Protein AF-A0A183PYB8-F1 (afdb_monomer)

Sequence (81 aa):
MKQRYDTTKKLAGIYSKLDRLVNNKEDELITEIQQRRKRRVEYFGELLNRPVPMNPSDNEAAHTDLPINVNPTTTEEIRMV

Solvent-accessible surface area (backbone atoms only — not comparable to full-atom values): 5030 Å² total; per-residue (Å²): 119,66,68,61,54,56,50,53,54,52,50,54,59,50,52,57,52,50,52,57,53,49,52,57,49,50,55,52,51,50,53,51,53,51,54,53,47,51,55,48,54,55,53,50,50,55,61,70,69,47,73,80,66,91,60,76,76,86,66,72,70,73,72,81,79,61,82,75,81,78,57,71,69,67,63,54,63,69,67,75,114

Radius of gyration: 30.63 Å; Cα contacts (8 Å, |Δi|>4): 0; chains: 1; bounding box: 58×49×69 Å

Secondary structure (DSSP, 8-state):
-HHHHHHHHHHHHHHHHHHHHHHHHHHHHHHHHHHHHHHHHHHHHHHHHSPPPSSPP------TTS-----THHHHHHH--

Structure (mmCIF, N/CA/C/O backbone):
data_AF-A0A183PYB8-F1
#
_entry.id   AF-A0A183PYB8-F1
#
loop_
_atom_site.group_PDB
_atom_site.id
_atom_site.type_symbol
_atom_site.label_atom_id
_atom_site.label_alt_id
_atom_site.label_comp_id
_atom_site.label_asym_id
_atom_site.label_entity_id
_atom_site.label_seq_id
_atom_site.pdbx_PDB_ins_code
_atom_site.Cartn_x
_atom_site.Cartn_y
_atom_site.Cartn_z
_atom_site.occupancy
_atom_site.B_iso_or_equiv
_atom_site.auth_seq_id
_atom_site.auth_comp_id
_atom_site.auth_asym_id
_atom_site.auth_atom_id
_atom_site.pdbx_PDB_model_num
ATOM 1 N N . MET A 1 1 ? -27.774 -2.939 41.368 1.00 67.00 1 MET A N 1
ATOM 2 C CA . MET A 1 1 ? -28.170 -2.721 39.953 1.00 67.00 1 MET A CA 1
ATOM 3 C C . MET A 1 1 ? -27.372 -1.620 39.251 1.00 67.00 1 MET A C 1
ATOM 5 O O . MET A 1 1 ? -26.905 -1.862 38.148 1.00 67.00 1 MET A O 1
ATOM 9 N N . LYS A 1 2 ? -27.158 -0.448 39.870 1.00 81.00 2 LYS A N 1
ATOM 10 C CA . LYS A 1 2 ? -26.520 0.720 39.224 1.00 81.00 2 LYS A CA 1
ATOM 11 C C . LYS A 1 2 ? -25.079 0.491 38.722 1.00 81.00 2 LYS A C 1
ATOM 13 O O . LYS A 1 2 ? -24.765 0.837 37.594 1.00 81.00 2 LYS A O 1
ATOM 18 N N . GLN A 1 3 ? -24.253 -0.221 39.493 1.00 87.12 3 GLN A N 1
ATOM 19 C CA . GLN A 1 3 ? -22.844 -0.485 39.158 1.00 87.12 3 GLN A CA 1
ATOM 20 C C . GLN A 1 3 ? -22.642 -1.182 37.802 1.00 87.12 3 GLN A C 1
ATOM 22 O O . GLN A 1 3 ? -21.717 -0.848 37.064 1.00 87.12 3 GLN A O 1
ATOM 27 N N . ARG A 1 4 ? -23.511 -2.141 37.450 1.00 86.69 4 ARG A N 1
ATOM 28 C CA . ARG A 1 4 ? -23.434 -2.829 36.152 1.00 86.69 4 ARG A CA 1
ATOM 29 C C . ARG A 1 4 ? -23.731 -1.862 35.007 1.00 86.69 4 ARG A C 1
ATOM 31 O O . ARG A 1 4 ? -22.955 -1.801 34.063 1.00 86.69 4 ARG A O 1
ATOM 38 N N . TYR A 1 5 ? -24.785 -1.056 35.140 1.00 89.56 5 TYR A N 1
ATOM 39 C CA . TYR A 1 5 ? -25.155 -0.040 34.152 1.00 89.56 5 TYR A CA 1
ATOM 40 C C . TYR A 1 5 ? -24.047 1.004 33.947 1.00 89.56 5 TYR A C 1
ATOM 42 O O . TYR A 1 5 ? -23.684 1.304 32.810 1.00 89.56 5 TYR A O 1
ATOM 50 N N . ASP A 1 6 ? -23.447 1.493 35.035 1.00 90.62 6 ASP A N 1
ATOM 51 C CA . ASP A 1 6 ? -22.364 2.480 34.972 1.00 90.62 6 ASP A CA 1
ATOM 52 C C . ASP A 1 6 ? -21.107 1.901 34.294 1.00 90.62 6 ASP A C 1
ATOM 54 O O . ASP A 1 6 ? -20.452 2.574 33.494 1.00 90.62 6 ASP A O 1
ATOM 58 N N . THR A 1 7 ? -20.813 0.619 34.542 1.00 92.88 7 THR A N 1
ATOM 59 C CA . THR A 1 7 ? -19.694 -0.094 33.904 1.00 92.88 7 THR A CA 1
ATOM 60 C C . THR A 1 7 ? -19.938 -0.281 32.405 1.00 92.88 7 THR A C 1
ATOM 62 O O . THR A 1 7 ? -19.065 0.037 31.597 1.00 92.88 7 THR A O 1
ATOM 65 N N . THR A 1 8 ? -21.138 -0.716 32.007 1.00 92.06 8 THR A N 1
ATOM 66 C CA . THR A 1 8 ? -21.501 -0.890 30.591 1.00 92.06 8 THR A CA 1
ATOM 67 C C . THR A 1 8 ? -21.491 0.441 29.837 1.00 92.06 8 THR A C 1
ATOM 69 O 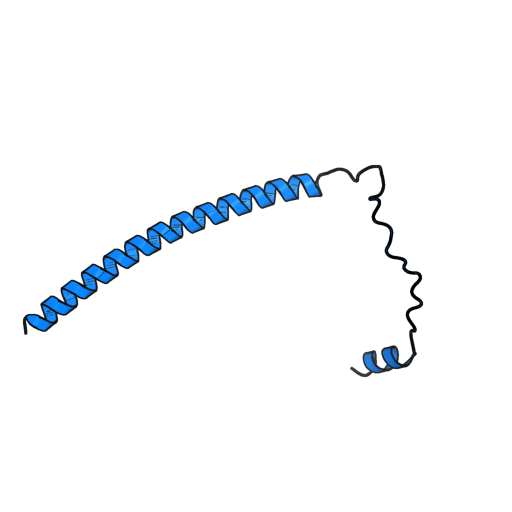O . THR A 1 8 ? -20.959 0.512 28.731 1.00 92.06 8 THR A O 1
ATOM 72 N N . LYS A 1 9 ? -21.991 1.525 30.447 1.00 92.31 9 LYS A N 1
ATOM 73 C CA . LYS A 1 9 ? -21.968 2.871 29.855 1.00 92.31 9 LYS A CA 1
ATOM 74 C C . LYS A 1 9 ? -20.540 3.384 29.641 1.00 92.31 9 LYS A C 1
ATOM 76 O O . LYS A 1 9 ? -20.255 3.990 28.608 1.00 92.31 9 LYS A O 1
ATOM 81 N N . LYS A 1 10 ? -19.628 3.114 30.583 1.00 94.19 10 LYS A N 1
ATOM 82 C CA . LYS A 1 10 ? -18.205 3.459 30.445 1.00 94.19 10 LYS A CA 1
ATOM 83 C C . LYS A 1 10 ? -17.543 2.678 29.307 1.00 94.19 10 LYS A C 1
ATOM 85 O O . LYS A 1 10 ? -16.831 3.283 28.512 1.00 94.19 10 LYS A O 1
ATOM 90 N N . LEU A 1 11 ? -17.804 1.372 29.203 1.00 91.25 11 LEU A N 1
ATOM 91 C CA . LEU A 1 11 ? -17.270 0.534 28.123 1.00 91.25 11 LEU A CA 1
ATOM 92 C C . LEU A 1 11 ? -17.778 0.990 26.750 1.00 91.25 11 LEU A C 1
ATOM 94 O O . LEU A 1 11 ? -16.969 1.197 25.850 1.00 91.25 11 LEU A O 1
ATOM 98 N N . ALA A 1 12 ? -19.081 1.245 26.608 1.00 90.19 12 ALA A N 1
ATOM 99 C CA . ALA A 1 12 ? -19.666 1.741 25.360 1.00 90.19 12 ALA A CA 1
ATOM 100 C C . ALA A 1 12 ? -19.032 3.068 24.898 1.00 90.19 12 ALA A C 1
ATOM 102 O O . ALA A 1 12 ? -18.750 3.247 23.715 1.00 90.19 12 ALA A O 1
ATOM 103 N N . GLY A 1 13 ? -18.736 3.977 25.834 1.00 91.19 13 GLY A N 1
ATOM 104 C CA . GLY A 1 13 ? -18.046 5.235 25.534 1.00 91.19 13 GLY A CA 1
ATOM 105 C C . GLY A 1 13 ? -16.560 5.092 25.173 1.00 91.19 13 GLY A C 1
ATOM 106 O O . GLY A 1 13 ? -16.005 5.997 24.554 1.00 91.19 13 GLY A O 1
ATOM 107 N N . ILE A 1 14 ? -15.897 3.997 25.562 1.00 93.62 14 ILE A N 1
ATOM 108 C CA . ILE A 1 14 ? -14.517 3.690 25.145 1.00 93.62 14 ILE A CA 1
ATOM 109 C C . ILE A 1 14 ? -14.528 3.108 23.730 1.00 93.62 14 ILE A C 1
ATOM 111 O O . ILE A 1 14 ? -13.779 3.582 22.877 1.00 93.62 14 ILE A O 1
ATOM 115 N N . TYR A 1 15 ? -15.411 2.140 23.468 1.00 83.88 15 TYR A N 1
ATOM 11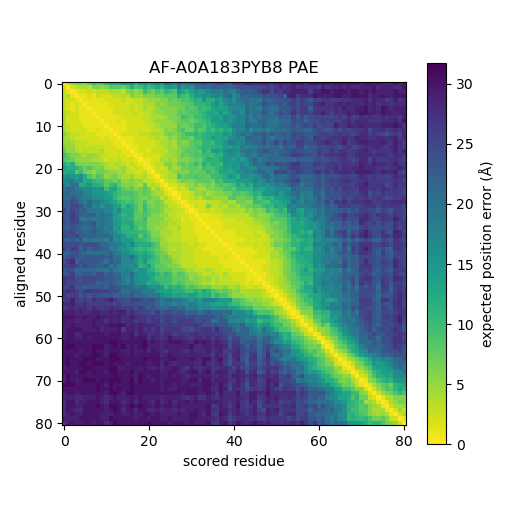6 C CA . TYR A 1 15 ? -15.538 1.520 22.148 1.00 83.88 15 TYR A CA 1
ATOM 117 C C . TYR A 1 15 ? -15.898 2.541 21.065 1.00 83.88 15 TYR A C 1
ATOM 119 O O . TYR A 1 15 ? -15.247 2.558 20.028 1.00 83.88 15 TYR A O 1
ATOM 127 N N . SER A 1 16 ? -16.831 3.464 21.324 1.00 82.56 16 SER A N 1
ATOM 128 C CA . SER A 1 16 ? -17.199 4.489 20.332 1.00 82.56 16 SER A CA 1
ATOM 129 C C . SER A 1 16 ? -16.060 5.454 19.980 1.00 82.56 16 SER A C 1
ATOM 131 O O . SER A 1 16 ? -15.984 5.950 18.858 1.00 82.56 16 SER A O 1
ATOM 133 N N . LYS A 1 17 ? -15.143 5.724 20.919 1.00 86.19 17 LYS A N 1
ATOM 134 C CA . LYS A 1 17 ? -13.955 6.555 20.665 1.00 86.19 17 LYS A CA 1
ATOM 135 C C . LYS A 1 17 ? -12.902 5.815 19.853 1.00 86.19 17 LYS A C 1
ATOM 137 O O . LYS A 1 17 ? -12.280 6.427 18.989 1.00 86.19 17 LYS A O 1
ATOM 142 N N . LEU A 1 18 ? -12.690 4.533 20.154 1.00 83.12 18 LEU A N 1
ATOM 143 C CA . LEU A 1 18 ? -11.763 3.689 19.405 1.00 83.12 18 LEU A CA 1
ATOM 144 C C . LEU A 1 18 ? -12.236 3.516 17.965 1.00 83.12 18 LEU A C 1
ATOM 146 O O . LEU A 1 18 ? -11.440 3.720 17.061 1.00 83.12 18 LEU A O 1
ATOM 150 N N . ASP A 1 19 ? -13.524 3.252 17.761 1.00 76.88 19 ASP A N 1
ATOM 151 C CA . ASP A 1 19 ? -14.129 3.103 16.436 1.00 76.88 19 ASP A CA 1
ATOM 152 C C . ASP A 1 19 ? -13.928 4.366 15.579 1.00 76.88 19 ASP A C 1
ATOM 154 O O . ASP A 1 19 ? -13.397 4.315 14.472 1.00 76.88 19 ASP A O 1
ATOM 158 N N . ARG A 1 20 ? -14.189 5.550 16.151 1.00 78.88 20 ARG A N 1
ATOM 159 C CA . ARG A 1 20 ? -13.941 6.831 15.467 1.00 78.88 20 ARG A CA 1
ATOM 160 C C . ARG A 1 20 ? -12.457 7.083 15.165 1.00 78.88 20 ARG A C 1
ATOM 162 O O . ARG A 1 20 ? -12.142 7.711 14.162 1.00 78.88 20 ARG A O 1
ATOM 169 N N . LEU A 1 21 ? -11.547 6.631 16.031 1.00 75.38 21 LEU A N 1
ATOM 170 C CA . LEU A 1 21 ? -10.101 6.755 15.816 1.00 75.38 21 LEU A CA 1
ATOM 171 C C . LEU A 1 21 ? -9.595 5.784 14.740 1.00 75.38 21 LEU A C 1
ATOM 173 O O . LEU A 1 21 ? -8.689 6.142 13.992 1.00 75.38 21 LEU A O 1
ATOM 177 N N . VAL A 1 22 ? -10.151 4.574 14.680 1.00 72.25 22 VAL A N 1
ATOM 178 C CA . VAL A 1 22 ? -9.825 3.556 13.672 1.00 72.25 22 VAL A CA 1
ATOM 179 C C . VAL A 1 22 ? -10.267 4.029 12.293 1.00 72.25 22 VAL A C 1
ATOM 181 O O . VAL A 1 22 ? -9.430 4.077 11.399 1.00 72.25 22 VAL A O 1
ATOM 184 N N . ASN A 1 23 ? -11.506 4.506 12.157 1.00 72.25 23 ASN A N 1
ATOM 185 C CA . ASN A 1 23 ? -12.032 5.000 10.880 1.00 72.25 23 ASN A CA 1
ATOM 186 C C . ASN A 1 23 ? -11.213 6.186 10.335 1.00 72.25 23 ASN A C 1
ATOM 188 O O . ASN A 1 23 ? -10.849 6.204 9.165 1.00 72.25 23 ASN A O 1
ATOM 192 N N . ASN A 1 24 ? -10.810 7.128 11.199 1.00 69.56 24 ASN A N 1
ATOM 193 C CA . ASN A 1 24 ? -9.951 8.248 10.791 1.00 69.56 24 ASN A CA 1
ATOM 194 C C . ASN A 1 24 ? -8.583 7.791 10.247 1.00 69.56 24 ASN A C 1
ATOM 196 O O . ASN A 1 24 ? -8.048 8.409 9.330 1.00 69.56 24 ASN A O 1
ATOM 200 N N . LYS A 1 25 ? -8.003 6.732 10.828 1.00 77.81 25 LYS A N 1
ATOM 201 C CA . LYS A 1 25 ? -6.737 6.153 10.355 1.00 77.81 25 LYS A CA 1
ATOM 202 C C . LYS A 1 25 ? -6.929 5.349 9.079 1.00 77.81 25 LYS A C 1
ATOM 204 O O . LYS A 1 25 ? -6.025 5.301 8.259 1.00 77.81 25 LYS A O 1
ATOM 209 N N . GLU A 1 26 ? -8.076 4.702 8.926 1.00 76.12 26 GLU A N 1
ATOM 210 C CA . GLU A 1 26 ? -8.408 3.926 7.738 1.00 76.12 26 GLU A CA 1
ATOM 211 C C . GLU A 1 26 ? -8.542 4.835 6.513 1.00 76.12 26 GLU A C 1
ATOM 213 O O . GLU A 1 26 ? -7.928 4.551 5.490 1.00 76.12 26 GLU A O 1
ATOM 218 N N . ASP A 1 27 ? -9.197 5.992 6.643 1.00 73.50 27 ASP A N 1
ATOM 219 C CA . ASP A 1 27 ? -9.284 6.994 5.571 1.00 73.50 27 ASP A CA 1
ATOM 220 C C . ASP A 1 27 ? -7.909 7.587 5.196 1.00 73.50 27 ASP A C 1
ATOM 222 O O . ASP A 1 27 ? -7.578 7.749 4.015 1.00 73.50 27 ASP A O 1
ATOM 226 N N . GLU A 1 28 ? -7.057 7.868 6.187 1.00 81.38 28 GLU A N 1
ATOM 227 C CA . GLU A 1 28 ? -5.675 8.320 5.966 1.00 81.38 28 GLU A CA 1
ATOM 228 C C . GLU A 1 28 ? -4.841 7.246 5.242 1.00 81.38 28 GLU A C 1
ATOM 230 O O . GLU A 1 28 ? -4.156 7.517 4.254 1.00 81.38 28 GLU A O 1
ATOM 235 N N . LEU A 1 29 ? -4.973 5.989 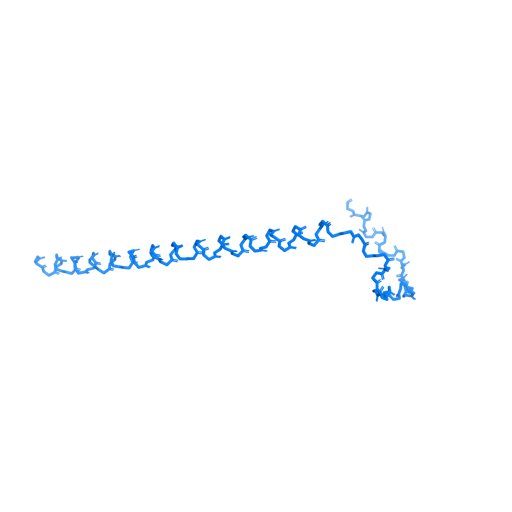5.657 1.00 80.44 29 LEU A N 1
ATOM 236 C CA . LEU A 1 29 ? -4.256 4.861 5.070 1.00 80.44 29 LEU A CA 1
ATOM 237 C C . LEU A 1 29 ? -4.767 4.542 3.651 1.00 80.44 29 LEU A C 1
ATOM 239 O O . LEU A 1 29 ? -3.975 4.238 2.755 1.00 80.44 29 LEU A O 1
ATOM 243 N N . ILE A 1 30 ? -6.073 4.694 3.399 1.00 76.94 30 ILE A N 1
ATOM 244 C CA . ILE A 1 30 ? -6.679 4.587 2.064 1.00 76.94 30 ILE A CA 1
ATOM 245 C C . ILE A 1 30 ? -6.116 5.671 1.140 1.00 76.94 30 ILE A C 1
ATOM 247 O O . ILE A 1 30 ? -5.719 5.369 0.009 1.00 76.94 30 ILE A O 1
ATOM 251 N N . THR A 1 31 ? -6.043 6.921 1.601 1.00 84.88 31 THR A N 1
ATOM 252 C CA . THR A 1 31 ? -5.514 8.026 0.786 1.00 84.88 31 THR A CA 1
ATOM 253 C C . THR A 1 31 ? -4.020 7.868 0.483 1.00 84.88 31 THR A C 1
ATOM 255 O O . THR A 1 31 ? -3.614 8.077 -0.665 1.00 84.88 31 THR A O 1
ATOM 258 N N . GLU A 1 32 ? -3.209 7.394 1.433 1.00 85.38 32 GLU A N 1
ATOM 259 C CA . GLU A 1 32 ? -1.787 7.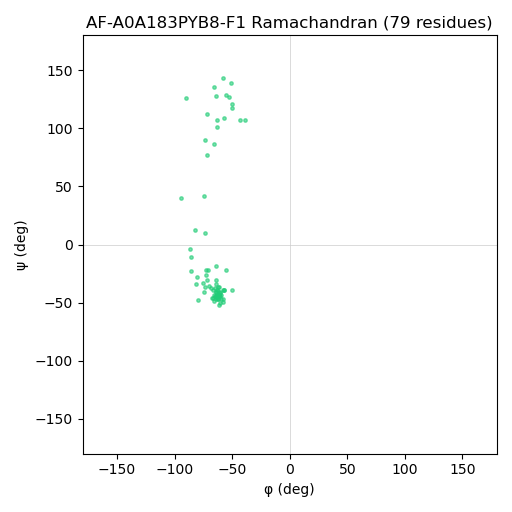092 1.214 1.00 85.38 32 GLU A CA 1
ATOM 260 C C . GLU A 1 32 ? -1.585 5.970 0.175 1.00 85.38 32 GLU A C 1
ATOM 262 O O . GLU A 1 32 ? -0.782 6.103 -0.761 1.00 85.38 32 GLU A O 1
ATOM 267 N N . ILE A 1 33 ? -2.358 4.880 0.277 1.00 89.56 33 ILE A N 1
ATOM 268 C CA . ILE A 1 33 ? -2.310 3.761 -0.678 1.00 89.56 33 ILE A CA 1
ATOM 269 C C . ILE A 1 33 ? -2.681 4.231 -2.088 1.00 89.56 33 ILE A C 1
ATOM 271 O O . ILE A 1 33 ? -2.012 3.858 -3.059 1.00 89.56 33 ILE A O 1
ATOM 275 N N . GLN A 1 34 ? -3.718 5.059 -2.223 1.00 92.31 34 GLN A N 1
ATOM 276 C CA . GLN A 1 34 ? -4.138 5.611 -3.513 1.00 92.31 34 GLN A CA 1
ATOM 277 C C . GLN A 1 34 ? -3.052 6.508 -4.126 1.00 92.31 34 GLN A C 1
ATOM 279 O O . GLN A 1 34 ? -2.707 6.346 -5.300 1.00 92.31 34 GLN A O 1
ATOM 284 N N . GLN A 1 35 ? -2.429 7.387 -3.334 1.00 90.06 35 GLN A N 1
ATOM 285 C CA . GLN A 1 35 ? -1.320 8.224 -3.807 1.00 90.06 35 GLN A CA 1
ATOM 286 C C . GLN A 1 35 ? -0.105 7.400 -4.245 1.00 90.06 35 GLN A C 1
ATOM 288 O O . GLN A 1 35 ? 0.540 7.713 -5.250 1.00 90.06 35 GLN A O 1
ATOM 293 N N . ARG A 1 36 ? 0.225 6.334 -3.509 1.00 92.50 36 ARG A N 1
ATOM 294 C CA . ARG A 1 36 ? 1.336 5.442 -3.859 1.00 92.50 36 ARG A CA 1
ATOM 295 C C . ARG A 1 36 ? 1.045 4.645 -5.131 1.00 92.50 36 ARG A C 1
ATOM 297 O O . ARG A 1 36 ? 1.944 4.472 -5.951 1.00 92.50 36 ARG A O 1
ATOM 304 N N . ARG A 1 37 ? -0.205 4.211 -5.336 1.00 93.38 37 ARG A N 1
ATOM 305 C CA . ARG A 1 37 ? -0.649 3.576 -6.589 1.00 93.38 37 ARG A CA 1
ATOM 306 C C . ARG A 1 37 ? -0.548 4.527 -7.775 1.00 93.38 37 ARG A C 1
ATOM 308 O O . ARG A 1 37 ? -0.012 4.116 -8.797 1.00 93.38 37 ARG A O 1
ATOM 315 N N . LYS A 1 38 ? -0.983 5.783 -7.632 1.00 94.69 38 LYS A N 1
ATOM 316 C CA . LYS A 1 38 ? -0.870 6.795 -8.694 1.00 94.69 38 LYS A CA 1
ATOM 317 C C . LYS A 1 38 ? 0.585 7.004 -9.124 1.00 94.69 38 LYS A C 1
ATOM 319 O O . LYS A 1 38 ? 0.892 6.852 -10.301 1.00 94.69 38 LYS A O 1
ATOM 324 N N . ARG A 1 39 ? 1.490 7.205 -8.157 1.00 93.31 39 ARG A N 1
ATOM 325 C CA . ARG A 1 39 ? 2.940 7.290 -8.417 1.00 93.31 39 ARG A CA 1
ATOM 326 C C . ARG A 1 39 ? 3.489 6.041 -9.108 1.00 93.31 39 ARG A C 1
ATOM 328 O O . ARG A 1 39 ? 4.332 6.146 -9.991 1.00 93.31 39 ARG A O 1
ATOM 335 N N . ARG A 1 40 ? 3.010 4.853 -8.722 1.00 94.25 40 ARG A N 1
ATOM 336 C CA . ARG A 1 40 ? 3.404 3.589 -9.359 1.00 94.25 40 ARG A CA 1
ATOM 337 C C . ARG A 1 40 ? 2.958 3.550 -10.825 1.00 94.25 40 ARG A C 1
ATOM 339 O O . ARG A 1 40 ? 3.767 3.215 -11.677 1.00 94.25 40 ARG A O 1
ATOM 346 N N . VAL A 1 41 ? 1.713 3.915 -11.126 1.00 91.56 41 VAL A N 1
ATOM 347 C CA . VAL A 1 41 ? 1.191 3.938 -12.505 1.00 91.56 41 VAL A CA 1
ATOM 348 C C . VAL A 1 41 ? 1.970 4.919 -13.383 1.00 91.56 41 VAL A C 1
ATOM 350 O O . VAL A 1 41 ? 2.346 4.548 -14.488 1.00 91.56 41 VAL A O 1
ATOM 353 N N . GLU A 1 42 ? 2.266 6.121 -12.885 1.00 91.12 42 GLU A N 1
ATOM 354 C CA . GLU A 1 42 ? 3.065 7.120 -13.611 1.00 91.12 42 GLU A CA 1
ATOM 355 C C . GLU A 1 42 ? 4.482 6.600 -13.906 1.00 91.12 42 GLU A C 1
ATOM 357 O O . GLU A 1 42 ? 4.885 6.545 -15.065 1.00 91.12 42 GLU A O 1
ATOM 362 N N . TYR A 1 43 ? 5.194 6.106 -12.886 1.00 90.12 43 TYR A N 1
ATOM 363 C CA . TYR A 1 43 ? 6.558 5.588 -13.040 1.00 90.12 43 TYR A CA 1
ATOM 364 C C . TYR A 1 43 ? 6.648 4.408 -14.019 1.00 90.12 43 TYR A C 1
ATOM 366 O O . TYR A 1 43 ? 7.516 4.376 -14.890 1.00 90.12 43 TYR A O 1
ATOM 374 N N . PHE A 1 44 ? 5.749 3.425 -13.899 1.00 89.12 44 PHE A N 1
ATOM 375 C CA . PHE A 1 44 ? 5.746 2.280 -14.812 1.00 89.12 44 PHE A CA 1
ATOM 376 C C . PHE A 1 44 ? 5.255 2.659 -16.211 1.00 89.12 44 PHE A C 1
ATOM 378 O O . PHE A 1 44 ? 5.726 2.080 -17.184 1.00 89.12 44 PHE A O 1
ATOM 385 N N . GLY A 1 45 ? 4.358 3.640 -16.331 1.00 89.50 45 GLY A N 1
ATOM 386 C CA . GLY A 1 45 ? 3.966 4.205 -17.617 1.00 89.50 45 GLY A CA 1
ATOM 387 C C . GLY A 1 45 ? 5.160 4.818 -18.343 1.00 89.50 45 GLY A C 1
ATOM 388 O O . GLY A 1 45 ? 5.410 4.474 -19.493 1.00 89.50 45 GLY A O 1
ATOM 389 N N . GLU A 1 46 ? 5.944 5.666 -17.682 1.00 85.81 46 GLU A N 1
ATOM 390 C CA . GLU A 1 46 ? 7.161 6.236 -18.274 1.00 85.81 46 GLU A CA 1
ATOM 391 C C . GLU A 1 46 ? 8.191 5.159 -18.628 1.00 85.81 46 GLU A C 1
ATOM 393 O O . GLU A 1 46 ? 8.760 5.185 -19.717 1.00 85.81 46 GLU A O 1
ATOM 398 N N . LEU A 1 47 ? 8.399 4.183 -17.740 1.00 84.25 47 LEU A N 1
ATOM 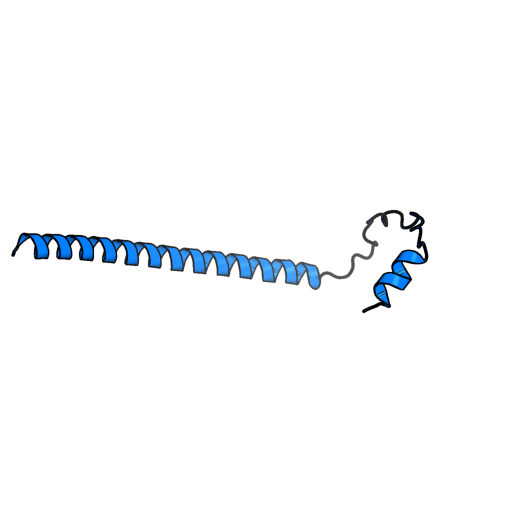399 C CA . LEU A 1 47 ? 9.371 3.113 -17.954 1.00 84.25 47 LEU A CA 1
ATOM 400 C C . LEU A 1 47 ? 9.009 2.217 -19.147 1.00 84.25 47 LEU A C 1
ATOM 402 O O . LEU A 1 47 ? 9.888 1.877 -19.935 1.00 84.25 47 LEU A O 1
ATOM 406 N N . LEU A 1 48 ? 7.737 1.831 -19.276 1.00 84.06 48 LEU A N 1
ATOM 407 C CA . LEU A 1 48 ? 7.269 0.913 -20.320 1.00 84.06 48 LEU A CA 1
ATOM 408 C C . 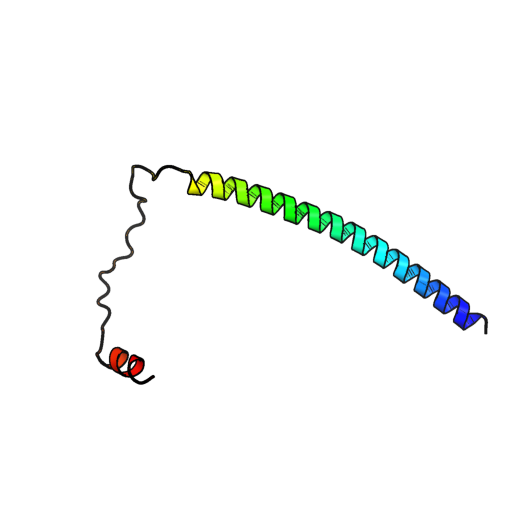LEU A 1 48 ? 7.050 1.605 -21.670 1.00 84.06 48 LEU A C 1
ATOM 410 O O . LEU A 1 48 ? 7.186 0.961 -22.705 1.00 84.06 48 LEU A O 1
ATOM 414 N N . ASN A 1 49 ? 6.733 2.903 -21.671 1.00 86.62 49 ASN A N 1
ATOM 415 C CA . ASN A 1 49 ? 6.617 3.693 -22.900 1.00 86.62 49 ASN A CA 1
ATOM 416 C C . ASN A 1 49 ? 7.962 4.274 -23.361 1.00 86.62 49 ASN A C 1
ATOM 418 O O . ASN A 1 49 ? 8.030 4.908 -24.416 1.00 86.62 49 ASN A O 1
ATOM 422 N N . ARG A 1 50 ? 9.037 4.086 -22.584 1.00 82.19 50 ARG A N 1
ATOM 423 C CA . ARG A 1 50 ? 10.374 4.528 -22.968 1.00 82.19 50 ARG A CA 1
ATOM 424 C C . ARG A 1 50 ? 10.817 3.754 -24.217 1.00 82.19 50 ARG A C 1
ATOM 426 O O . ARG A 1 50 ? 10.804 2.523 -24.196 1.00 82.19 50 ARG A O 1
ATOM 433 N N . PRO A 1 51 ? 11.252 4.440 -25.290 1.00 77.88 51 PRO A N 1
ATOM 434 C CA . PRO A 1 51 ? 11.832 3.763 -26.440 1.00 77.88 51 PRO A CA 1
ATOM 435 C C . PRO A 1 51 ? 13.046 2.949 -25.991 1.00 77.88 51 PRO A C 1
ATOM 437 O O . PRO A 1 51 ? 13.796 3.383 -25.110 1.00 77.88 51 PRO A O 1
ATOM 440 N N . VAL A 1 52 ? 13.228 1.771 -26.594 1.00 73.06 52 VAL A N 1
ATOM 441 C CA . VAL A 1 52 ? 14.374 0.902 -26.306 1.00 73.06 52 VAL A CA 1
ATOM 442 C C . VAL A 1 52 ? 15.640 1.754 -26.416 1.00 73.06 52 VAL A C 1
ATOM 444 O O . VAL A 1 52 ? 15.844 2.381 -27.462 1.00 73.06 52 VAL A O 1
ATOM 447 N N . PRO A 1 53 ? 16.452 1.865 -25.346 1.00 71.94 53 PRO A N 1
ATOM 448 C CA . PRO A 1 53 ? 17.690 2.614 -25.430 1.00 71.94 53 PRO A CA 1
ATOM 449 C C . PRO A 1 53 ? 18.508 2.047 -26.591 1.00 71.94 53 PRO A C 1
ATOM 451 O O . PRO A 1 53 ? 18.682 0.841 -26.719 1.00 71.94 53 PRO A O 1
ATOM 454 N N . MET A 1 54 ? 18.950 2.939 -27.475 1.00 69.62 54 MET A N 1
ATOM 455 C CA . MET A 1 54 ? 19.635 2.587 -28.724 1.00 69.62 54 MET A CA 1
ATOM 456 C C . MET A 1 54 ? 20.978 1.889 -28.473 1.00 69.62 54 MET A C 1
ATOM 458 O O . MET A 1 54 ? 21.497 1.193 -29.340 1.00 69.62 54 MET A O 1
ATOM 462 N N . ASN A 1 55 ? 21.500 2.046 -27.258 1.00 72.81 55 ASN A N 1
ATOM 463 C CA . ASN A 1 55 ? 22.590 1.245 -26.746 1.00 72.81 55 ASN A CA 1
ATOM 464 C C . ASN A 1 55 ? 21.978 0.029 -26.043 1.00 72.81 55 ASN A C 1
ATOM 466 O O . ASN A 1 55 ? 21.137 0.234 -25.155 1.00 72.81 55 ASN A O 1
ATOM 470 N 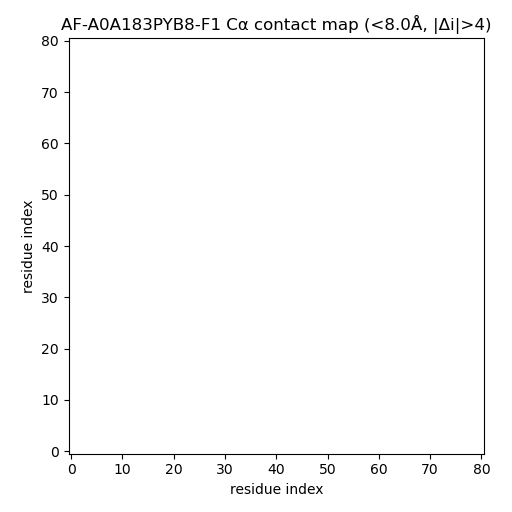N . PRO A 1 56 ? 22.381 -1.207 -26.394 1.00 67.56 56 PRO A N 1
ATOM 471 C CA . PRO A 1 56 ? 22.026 -2.357 -25.578 1.00 67.56 56 PRO A CA 1
ATOM 472 C C . PRO A 1 56 ? 22.399 -2.044 -24.129 1.00 67.56 56 PRO A C 1
ATOM 474 O O . PRO A 1 56 ? 23.422 -1.406 -23.867 1.00 67.56 56 PRO A O 1
ATOM 477 N N . SER A 1 57 ? 21.530 -2.426 -23.191 1.00 67.38 57 SER A N 1
ATOM 478 C CA . SER A 1 57 ? 21.906 -2.391 -21.783 1.00 67.38 57 SER A CA 1
ATOM 479 C C . SER A 1 57 ? 23.215 -3.163 -21.673 1.00 67.38 57 SER A C 1
ATOM 481 O O . SER A 1 57 ? 23.299 -4.287 -22.160 1.00 67.38 57 SER A O 1
ATOM 483 N N . ASP A 1 58 ? 24.235 -2.557 -21.072 1.00 61.69 58 ASP A N 1
ATOM 484 C CA . ASP A 1 58 ? 25.536 -3.188 -20.831 1.00 61.69 58 ASP A CA 1
ATOM 485 C C . ASP A 1 58 ? 25.398 -4.193 -19.669 1.00 61.69 58 ASP A C 1
ATOM 487 O O . ASP A 1 58 ? 26.181 -4.228 -18.723 1.00 61.69 58 ASP A O 1
ATOM 491 N N . ASN A 1 59 ? 24.298 -4.959 -19.667 1.00 62.12 59 ASN A N 1
ATOM 492 C CA . ASN A 1 59 ? 24.173 -6.123 -18.824 1.00 62.12 59 ASN A CA 1
ATOM 493 C C . ASN A 1 59 ? 25.069 -7.165 -19.475 1.00 62.12 59 ASN A C 1
ATOM 495 O O . ASN A 1 59 ? 24.641 -7.893 -20.368 1.00 62.12 59 ASN A O 1
ATOM 499 N N . GLU A 1 60 ? 26.330 -7.168 -19.047 1.00 60.81 60 GLU A N 1
ATOM 500 C CA . GLU A 1 60 ? 27.260 -8.269 -19.239 1.00 60.81 60 GLU A CA 1
ATOM 501 C C . GLU A 1 60 ? 26.451 -9.553 -19.055 1.00 60.81 60 GLU A C 1
ATOM 503 O O . GLU A 1 60 ? 25.925 -9.828 -17.971 1.00 60.81 60 GLU A O 1
ATOM 508 N N . ALA A 1 61 ? 26.184 -10.245 -20.166 1.00 61.09 61 ALA A N 1
ATOM 509 C CA . ALA A 1 61 ? 25.441 -11.485 -20.135 1.00 61.09 61 ALA A CA 1
ATOM 510 C C . ALA A 1 61 ? 26.238 -12.378 -19.195 1.00 61.09 61 ALA A C 1
ATOM 512 O O . ALA A 1 61 ? 27.368 -12.734 -19.527 1.00 61.09 61 ALA A O 1
ATOM 513 N N . ALA A 1 62 ? 25.701 -12.647 -17.998 1.00 64.62 62 ALA A N 1
ATOM 514 C CA . ALA A 1 62 ? 26.382 -13.491 -17.033 1.00 64.62 62 ALA A CA 1
ATOM 515 C C . ALA A 1 62 ? 26.786 -14.749 -17.793 1.00 64.62 62 ALA A C 1
ATOM 517 O O . ALA A 1 62 ? 25.911 -15.386 -18.391 1.00 64.62 62 ALA A O 1
ATOM 518 N N . HIS A 1 63 ? 28.100 -14.987 -17.877 1.00 62.62 63 HIS A N 1
ATOM 519 C CA . HIS A 1 63 ? 28.690 -15.951 -18.794 1.00 62.62 63 HIS A CA 1
ATOM 520 C C . HIS A 1 63 ? 27.859 -17.231 -18.789 1.00 62.62 63 HIS A C 1
ATOM 522 O O . HIS A 1 63 ? 27.867 -18.005 -17.833 1.00 62.62 63 HIS A O 1
ATOM 528 N N . THR A 1 64 ? 27.119 -17.439 -19.880 1.00 56.94 64 THR A N 1
ATOM 529 C CA . THR A 1 64 ? 26.345 -18.663 -20.129 1.00 56.94 64 THR A CA 1
ATOM 530 C C . THR A 1 64 ? 27.291 -19.822 -20.491 1.00 56.94 64 THR A C 1
ATOM 532 O O . THR A 1 64 ? 26.854 -20.897 -20.878 1.00 56.94 64 THR A O 1
ATOM 535 N N . ASP A 1 65 ? 28.600 -19.616 -20.317 1.00 61.12 65 ASP A N 1
ATOM 536 C CA . ASP A 1 65 ? 29.681 -20.580 -20.499 1.00 61.12 65 ASP A CA 1
ATOM 537 C C . ASP A 1 65 ? 29.884 -21.496 -19.286 1.00 61.12 65 ASP A C 1
ATOM 539 O O . ASP A 1 65 ? 30.892 -22.194 -19.202 1.00 61.12 65 ASP A O 1
ATOM 543 N N . LEU A 1 66 ? 28.957 -21.526 -18.325 1.00 64.69 66 LEU A N 1
ATOM 544 C CA . LEU A 1 66 ? 28.920 -22.638 -17.383 1.00 64.69 66 LEU A CA 1
ATOM 545 C C . LEU A 1 66 ? 28.406 -23.865 -18.147 1.00 64.69 66 LEU A C 1
ATOM 547 O O . LEU A 1 66 ? 27.231 -23.878 -18.522 1.00 64.69 66 LEU A O 1
ATOM 551 N N . PRO A 1 67 ? 29.227 -24.909 -18.377 1.00 67.50 67 PRO A N 1
ATOM 552 C CA . PRO A 1 67 ? 28.712 -26.163 -18.890 1.00 67.50 67 PRO A CA 1
ATOM 553 C C . PRO A 1 67 ? 27.758 -26.715 -17.832 1.00 67.50 67 PRO A C 1
ATOM 555 O O . PRO A 1 67 ? 28.177 -27.259 -16.809 1.00 67.50 67 PRO A O 1
ATOM 558 N N . ILE A 1 68 ? 26.456 -26.549 -18.054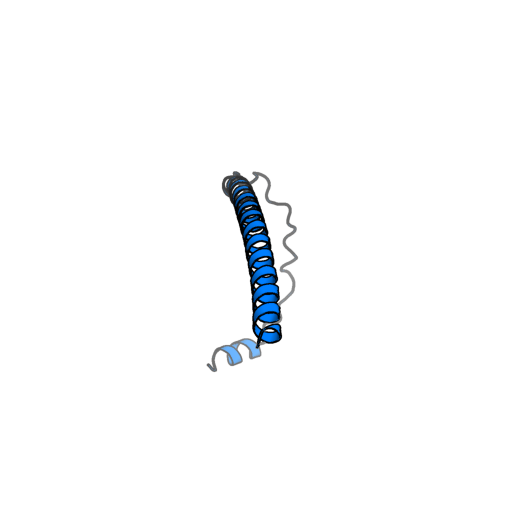 1.00 63.69 68 ILE A N 1
ATOM 559 C CA . ILE A 1 68 ? 25.453 -27.273 -17.288 1.00 63.69 68 ILE A CA 1
ATOM 560 C C . ILE A 1 68 ? 25.698 -28.738 -17.633 1.00 63.69 68 ILE A C 1
ATOM 562 O O . ILE A 1 68 ? 25.447 -29.167 -18.759 1.00 63.69 68 ILE A O 1
ATOM 566 N N . ASN A 1 69 ? 26.251 -29.494 -16.684 1.00 63.56 69 ASN A N 1
ATOM 567 C CA . ASN A 1 69 ? 26.342 -30.940 -16.796 1.00 63.56 69 ASN A CA 1
ATOM 568 C C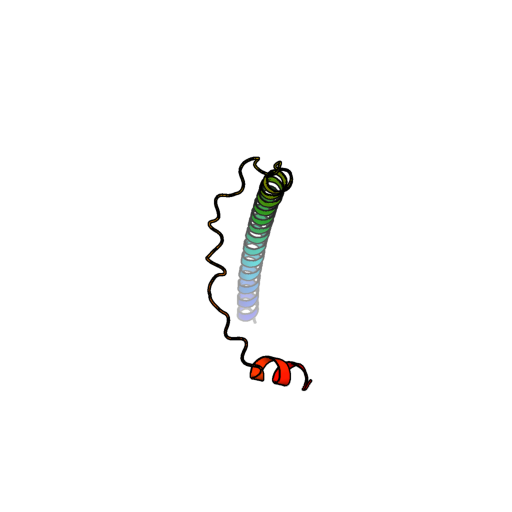 . ASN A 1 69 ? 24.914 -31.493 -16.768 1.00 63.56 69 ASN A C 1
ATOM 570 O O . ASN A 1 69 ? 24.366 -31.809 -15.713 1.00 63.56 69 ASN A O 1
ATOM 574 N N . VAL A 1 70 ? 24.297 -31.552 -17.944 1.00 59.50 70 VAL A N 1
ATOM 575 C CA . VAL A 1 70 ? 23.058 -32.276 -18.195 1.00 59.50 70 VAL A CA 1
ATOM 576 C C . VAL A 1 70 ? 23.377 -33.765 -18.172 1.00 59.50 70 VAL A C 1
ATOM 578 O O . VAL A 1 70 ? 23.510 -34.422 -19.201 1.00 59.50 70 VAL A O 1
ATOM 581 N N . ASN A 1 71 ? 23.537 -34.299 -16.964 1.00 62.88 71 ASN A N 1
ATOM 582 C CA . ASN A 1 71 ? 23.565 -35.736 -16.764 1.00 62.88 71 ASN A CA 1
ATOM 583 C C . ASN A 1 71 ? 22.163 -36.279 -17.128 1.00 62.88 71 ASN A C 1
ATOM 585 O O . ASN A 1 71 ? 21.165 -35.678 -16.713 1.00 62.88 71 ASN A O 1
ATOM 589 N N . PRO A 1 72 ? 22.033 -37.391 -17.878 1.00 60.28 72 PRO A N 1
ATOM 590 C CA . PRO A 1 72 ? 20.738 -37.900 -18.344 1.00 60.28 72 PRO A CA 1
ATOM 591 C C . PRO A 1 72 ? 19.723 -38.155 -17.220 1.00 60.28 72 PRO A C 1
ATOM 593 O O . PRO A 1 72 ? 18.518 -38.124 -17.468 1.00 60.28 72 PRO A O 1
ATOM 596 N N . THR A 1 73 ? 20.205 -38.345 -15.985 1.00 57.06 73 THR A N 1
ATOM 597 C CA . THR A 1 73 ? 19.419 -38.610 -14.772 1.00 57.06 73 THR A CA 1
ATOM 598 C C . THR A 1 73 ? 18.270 -37.619 -14.567 1.00 57.06 73 THR A C 1
ATOM 600 O O . THR A 1 73 ? 17.170 -38.032 -14.219 1.00 57.06 73 THR A O 1
ATOM 603 N N . THR A 1 74 ? 18.465 -36.328 -14.857 1.00 56.09 74 THR A N 1
ATOM 604 C CA . THR A 1 74 ? 17.425 -35.307 -14.628 1.00 56.09 74 THR A CA 1
ATOM 605 C C . THR A 1 74 ? 16.273 -35.395 -15.637 1.00 56.09 74 THR A C 1
ATOM 607 O O . THR A 1 74 ? 15.168 -34.937 -15.364 1.00 56.09 74 THR A O 1
ATOM 610 N N . THR A 1 75 ? 16.496 -36.004 -16.807 1.00 59.19 75 THR A N 1
ATOM 611 C CA . THR A 1 75 ? 15.458 -36.107 -17.849 1.00 59.19 75 THR A CA 1
ATOM 612 C C . THR A 1 75 ? 14.546 -37.320 -17.638 1.00 59.19 75 THR A C 1
ATOM 614 O O . THR A 1 75 ? 13.422 -37.337 -18.143 1.00 59.19 75 THR A O 1
ATOM 617 N N . GLU A 1 76 ? 15.007 -38.343 -16.912 1.00 59.28 76 GLU A N 1
ATOM 618 C CA . GLU A 1 76 ? 14.187 -39.517 -16.583 1.00 59.28 76 GLU A CA 1
ATOM 619 C C . GLU A 1 76 ? 13.261 -39.267 -15.384 1.00 59.28 76 GLU A C 1
ATOM 621 O O . GLU A 1 76 ? 12.115 -39.708 -15.425 1.00 59.28 76 GLU A O 1
ATOM 626 N N . GLU A 1 77 ? 13.672 -38.467 -14.390 1.00 60.00 77 GLU A N 1
ATOM 627 C CA . GLU A 1 77 ? 12.788 -38.068 -13.275 1.00 60.00 77 GLU A CA 1
ATOM 628 C C . GLU A 1 77 ? 11.566 -37.261 -13.744 1.00 60.00 77 GLU A C 1
ATOM 630 O O . GLU A 1 77 ? 10.466 -37.450 -13.233 1.00 60.00 77 GLU A O 1
ATOM 635 N N . ILE A 1 78 ? 11.725 -36.402 -14.757 1.00 61.00 78 ILE A N 1
ATOM 636 C CA . ILE A 1 78 ? 10.635 -35.556 -15.277 1.00 61.00 78 ILE A CA 1
ATOM 637 C C . ILE A 1 78 ? 9.609 -36.370 -16.085 1.00 61.00 78 ILE A C 1
ATOM 639 O O . ILE A 1 78 ? 8.446 -35.983 -16.173 1.00 61.00 78 ILE A O 1
ATOM 643 N N . ARG A 1 79 ? 10.014 -37.499 -16.682 1.00 62.00 79 ARG A N 1
ATOM 644 C CA . ARG A 1 79 ? 9.121 -38.358 -17.479 1.00 62.00 79 ARG A CA 1
ATOM 645 C C . ARG A 1 79 ? 8.335 -39.374 -16.654 1.00 62.00 79 ARG A C 1
ATOM 647 O O . ARG A 1 79 ? 7.424 -39.989 -17.197 1.00 62.00 79 ARG A O 1
ATOM 654 N N . MET A 1 80 ? 8.670 -39.551 -15.378 1.00 61.66 80 MET A N 1
ATOM 655 C CA . MET A 1 80 ? 7.989 -40.483 -14.477 1.00 61.66 80 MET A CA 1
ATOM 656 C C . MET A 1 80 ? 6.874 -39.799 -13.660 1.00 61.66 80 MET A C 1
ATOM 658 O O . MET A 1 80 ? 6.709 -40.089 -12.475 1.00 61.66 80 MET A O 1
ATOM 662 N N . VAL A 1 81 ? 6.114 -38.893 -14.293 1.00 54.00 81 VAL A N 1
ATOM 663 C CA . VAL A 1 81 ? 4.887 -38.282 -13.743 1.00 54.00 81 VAL A CA 1
ATOM 664 C C . VAL A 1 81 ? 3.715 -38.545 -14.677 1.00 54.00 81 VAL A C 1
ATOM 666 O O . VAL A 1 81 ? 3.877 -38.305 -15.894 1.00 54.00 81 VAL A O 1
#

Organism: NCBI:txid31246

pLDDT: mean 76.98, std 12.57, range [54.0, 94.69]

Mean predicted aligned error: 17.53 Å

Foldseek 3Di:
DVVVVVVVVVVVVVVVVVVVVVVVVVVVVVVVVVVVVVVVCVVVVCVVPDDDPPDPDPPPPPPPPPPPPPDVVVVVVVVPD